Protein AF-A0A820QJT4-F1 (afdb_monomer_lite)

Organism: NCBI:txid433720

Foldseek 3Di:
DLCLQAADDLPDGDPVSLVVVVVVLVVCVVVVAADAAAQEKALAPQLLLIHRHYPVLLVVDDPCLSVPPPPPPPADFDADPPPRGGDNVSSVVDDSNVSCPGSSSVVSVVCCVVCPVPNVVSLVSSVVVVCVSCVPPPSHPYYPSHD

Structure (mmCIF, N/CA/C/O backbone):
data_AF-A0A820QJT4-F1
#
_entry.id   AF-A0A820QJT4-F1
#
loop_
_atom_site.group_PDB
_atom_site.id
_atom_site.type_symbol
_atom_site.label_atom_id
_atom_site.label_alt_id
_atom_site.label_comp_id
_atom_site.label_asym_id
_atom_site.label_entity_id
_atom_site.label_seq_id
_atom_site.pdbx_PDB_ins_code
_atom_site.Cartn_x
_atom_site.Cartn_y
_atom_site.Cartn_z
_atom_site.occupancy
_atom_site.B_iso_or_equiv
_atom_site.auth_seq_id
_atom_site.auth_comp_id
_atom_site.auth_asym_id
_atom_site.auth_atom_id
_atom_site.pdbx_PDB_model_num
ATOM 1 N N . SER A 1 1 ? -3.919 2.760 4.110 1.00 95.00 1 SER A N 1
ATOM 2 C CA . SER A 1 1 ? -2.906 1.945 3.413 1.00 95.00 1 SER A CA 1
ATOM 3 C C . SER A 1 1 ? -1.796 1.517 4.367 1.00 95.00 1 SER A C 1
ATOM 5 O O . SER A 1 1 ? -1.561 2.177 5.381 1.00 95.00 1 SER A O 1
ATOM 7 N N . TRP A 1 2 ? -1.097 0.426 4.047 1.00 98.44 2 TRP A N 1
ATOM 8 C CA . TRP A 1 2 ? 0.022 -0.092 4.846 1.00 98.44 2 TRP A CA 1
ATOM 9 C C . TRP A 1 2 ? 1.205 0.892 4.885 1.00 98.44 2 TRP A C 1
ATOM 11 O O . TRP A 1 2 ? 1.747 1.169 5.956 1.00 98.44 2 TRP A O 1
ATOM 21 N N . MET A 1 3 ? 1.525 1.526 3.751 1.00 97.75 3 MET A N 1
ATOM 22 C CA . MET A 1 3 ? 2.550 2.574 3.641 1.00 97.75 3 MET A CA 1
ATOM 23 C C . MET A 1 3 ? 2.325 3.752 4.596 1.00 97.75 3 MET A C 1
ATOM 25 O O . MET A 1 3 ? 3.290 4.314 5.106 1.00 97.75 3 MET A O 1
ATOM 29 N N . GLY A 1 4 ? 1.069 4.113 4.877 1.00 97.62 4 GLY A N 1
ATOM 30 C CA . GLY A 1 4 ? 0.757 5.196 5.810 1.00 97.62 4 GLY A CA 1
ATOM 31 C C . GLY A 1 4 ? 1.191 4.898 7.247 1.00 97.62 4 GLY A C 1
ATOM 32 O O . GLY A 1 4 ? 1.703 5.783 7.929 1.00 97.62 4 GLY A O 1
ATOM 33 N N . VAL A 1 5 ? 1.030 3.650 7.698 1.00 98.19 5 VAL A N 1
ATOM 34 C CA . VAL A 1 5 ? 1.374 3.226 9.066 1.00 98.19 5 VAL A CA 1
ATOM 35 C C . VAL A 1 5 ? 2.851 2.874 9.199 1.00 98.19 5 VAL A C 1
ATOM 37 O O . VAL A 1 5 ? 3.465 3.273 10.184 1.00 98.19 5 VAL A O 1
ATOM 40 N N . ASN A 1 6 ? 3.424 2.167 8.220 1.00 98.00 6 ASN A N 1
ATOM 41 C CA . ASN A 1 6 ? 4.816 1.705 8.228 1.00 98.00 6 ASN A CA 1
ATOM 42 C C . ASN A 1 6 ? 5.585 2.233 7.003 1.00 98.00 6 ASN A C 1
ATOM 44 O O . ASN A 1 6 ? 5.871 1.460 6.081 1.00 98.00 6 ASN A O 1
ATOM 48 N N . PRO A 1 7 ? 5.921 3.535 6.955 1.00 97.00 7 PRO A N 1
ATOM 49 C CA . PRO A 1 7 ? 6.470 4.154 5.748 1.00 97.00 7 PRO A CA 1
ATOM 50 C C . PRO A 1 7 ? 7.883 3.671 5.398 1.00 97.00 7 PRO A C 1
ATOM 52 O O . PRO A 1 7 ? 8.207 3.528 4.220 1.00 97.00 7 PRO A O 1
ATOM 55 N N . THR A 1 8 ? 8.728 3.406 6.396 1.00 96.06 8 THR A N 1
ATOM 56 C CA . THR A 1 8 ? 10.168 3.151 6.200 1.00 96.06 8 THR A CA 1
ATOM 57 C C . THR A 1 8 ? 10.588 1.731 6.569 1.00 96.06 8 THR A C 1
ATOM 59 O O . THR A 1 8 ? 11.490 1.180 5.940 1.00 96.06 8 THR A O 1
ATOM 62 N N . SER A 1 9 ? 9.956 1.129 7.578 1.00 97.00 9 SER A N 1
ATOM 63 C CA . SER A 1 9 ? 10.252 -0.224 8.051 1.00 97.00 9 SER A CA 1
ATOM 64 C C . SER A 1 9 ? 9.089 -0.807 8.855 1.00 97.00 9 SER A C 1
ATOM 66 O O . SER A 1 9 ? 8.147 -0.099 9.215 1.00 97.00 9 SER A O 1
ATOM 68 N N . GLU A 1 10 ? 9.177 -2.096 9.184 1.00 95.75 10 GLU A N 1
ATOM 69 C CA . GLU A 1 10 ? 8.189 -2.777 10.026 1.00 95.75 10 GLU A CA 1
ATOM 70 C C . GLU A 1 10 ? 8.070 -2.161 11.431 1.00 95.75 10 GLU A C 1
ATOM 72 O O . GLU A 1 10 ? 6.974 -2.065 11.976 1.00 95.75 10 GLU A O 1
ATOM 77 N N . THR A 1 11 ? 9.184 -1.720 12.024 1.00 95.44 11 THR A N 1
ATOM 78 C CA . THR A 1 11 ? 9.210 -1.253 13.420 1.00 95.44 11 THR A CA 1
ATOM 79 C C . THR A 1 11 ? 8.980 0.247 13.567 1.00 95.44 11 THR A C 1
ATOM 81 O O . THR A 1 11 ? 8.691 0.719 14.666 1.00 95.44 11 THR A O 1
ATOM 84 N N . GLU A 1 12 ? 9.116 1.016 12.487 1.00 96.44 12 GLU A N 1
ATOM 85 C CA . GLU A 1 12 ? 8.873 2.456 12.505 1.00 96.44 12 GLU A CA 1
ATOM 86 C C . GLU A 1 12 ? 7.402 2.745 12.188 1.00 96.44 12 GLU A C 1
ATOM 88 O O . GLU A 1 12 ? 6.969 2.729 11.035 1.00 96.44 12 GLU A O 1
ATOM 93 N N . ILE A 1 13 ? 6.623 2.982 13.246 1.00 98.06 13 ILE A N 1
ATOM 94 C CA . ILE A 1 13 ? 5.197 3.303 13.151 1.00 98.06 13 ILE A CA 1
ATOM 95 C C . ILE A 1 13 ? 5.019 4.819 13.054 1.00 98.06 13 ILE A C 1
ATOM 97 O O . ILE A 1 13 ? 5.417 5.566 13.952 1.00 98.06 13 ILE A O 1
ATOM 101 N N . ASN A 1 14 ? 4.331 5.274 12.010 1.00 98.38 14 ASN A N 1
ATOM 102 C CA . ASN A 1 14 ? 3.987 6.677 11.825 1.00 98.38 14 ASN A CA 1
ATOM 103 C C . ASN A 1 14 ? 2.836 7.097 12.756 1.00 98.38 14 ASN A C 1
ATOM 105 O O . ASN A 1 14 ? 1.651 7.007 12.425 1.00 98.38 14 ASN A O 1
ATOM 109 N N . GLN A 1 15 ? 3.194 7.606 13.934 1.00 98.19 15 GLN A N 1
ATOM 110 C CA . GLN A 1 15 ? 2.230 8.072 14.937 1.00 98.19 15 GLN A CA 1
ATOM 111 C C . GLN A 1 15 ? 1.375 9.250 14.449 1.00 98.19 15 GLN A C 1
ATOM 113 O O . GLN A 1 15 ? 0.210 9.374 14.831 1.00 98.19 15 G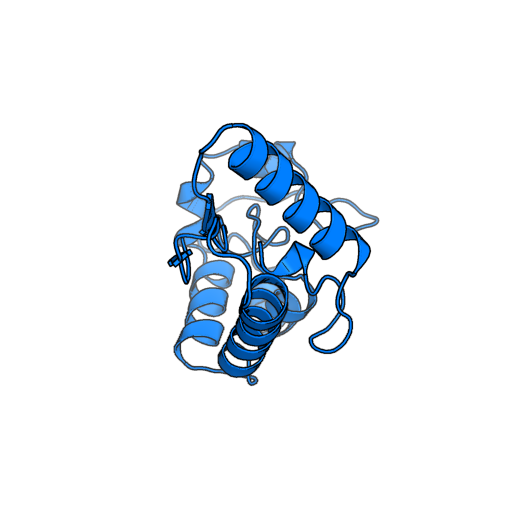LN A O 1
ATOM 118 N N . GLN A 1 16 ? 1.919 10.108 13.581 1.00 98.25 16 GLN A N 1
ATOM 119 C CA . GLN A 1 16 ? 1.159 11.221 13.017 1.00 98.25 16 GLN A CA 1
ATOM 120 C C . GLN A 1 16 ? 0.036 10.712 12.106 1.00 98.25 16 GLN A C 1
ATOM 122 O O . GLN A 1 16 ? -1.090 11.204 12.201 1.00 98.25 16 GLN A O 1
ATOM 127 N N . TYR A 1 17 ? 0.311 9.693 11.288 1.00 98.25 17 TYR A N 1
ATOM 128 C CA . TYR A 1 17 ? -0.700 9.045 10.454 1.00 98.25 17 TYR A CA 1
ATOM 129 C C . TYR A 1 17 ? -1.799 8.387 11.300 1.00 98.25 17 TYR A C 1
ATOM 131 O O . TYR A 1 17 ? -2.983 8.615 11.053 1.00 98.25 17 TYR A O 1
ATOM 139 N N . LEU A 1 18 ? -1.437 7.648 12.358 1.00 98.31 18 LEU A N 1
ATOM 140 C CA . LEU A 1 18 ? -2.420 7.040 13.270 1.00 98.31 18 LEU A CA 1
ATOM 141 C C . LEU A 1 18 ? -3.301 8.082 13.974 1.00 98.31 18 LEU A C 1
ATOM 143 O O . LEU A 1 18 ? -4.499 7.859 14.161 1.00 98.31 18 LEU A O 1
ATOM 147 N N . SER A 1 19 ? -2.733 9.237 14.330 1.00 98.44 19 SER A N 1
ATOM 148 C CA . SER A 1 19 ? -3.484 10.358 14.905 1.00 98.44 19 SER A CA 1
ATOM 149 C C . SER A 1 19 ? -4.479 10.954 13.904 1.00 98.44 19 SER A C 1
ATOM 151 O O . SER A 1 19 ? -5.646 11.174 14.238 1.00 98.44 19 SER A O 1
ATOM 153 N N . GLN A 1 20 ? -4.064 11.147 12.649 1.00 98.31 20 GLN A N 1
ATOM 154 C CA . GLN A 1 20 ? -4.951 11.614 11.579 1.00 98.31 20 GLN A CA 1
ATOM 155 C C . GLN A 1 20 ? -6.086 10.620 11.305 1.00 98.31 20 GLN A C 1
ATOM 157 O O . GLN A 1 20 ? -7.243 11.032 11.215 1.00 98.31 20 GLN A O 1
ATOM 162 N N . LEU A 1 21 ? -5.781 9.320 11.256 1.00 97.88 21 LEU A N 1
ATOM 163 C CA . LEU A 1 21 ? -6.781 8.266 11.091 1.00 97.88 21 LEU A CA 1
ATOM 164 C C . LEU A 1 21 ? -7.768 8.243 12.268 1.00 97.88 21 LEU A C 1
ATOM 166 O O . LEU A 1 21 ? -8.980 8.226 12.070 1.00 97.88 21 LEU A O 1
ATOM 170 N N . SER A 1 22 ? -7.267 8.341 13.502 1.00 98.06 22 SER A N 1
ATOM 171 C CA . SER A 1 22 ? -8.105 8.402 14.709 1.00 98.06 22 SER A CA 1
ATOM 172 C C . SER A 1 22 ? -9.012 9.631 14.738 1.00 98.06 22 SER A C 1
ATOM 174 O O . SER A 1 22 ? -10.148 9.547 15.210 1.00 98.06 22 SER A O 1
ATOM 176 N N . LYS A 1 23 ? -8.534 10.767 14.217 1.00 98.38 23 LYS A N 1
ATOM 177 C CA . LYS A 1 23 ? -9.332 11.985 14.060 1.00 98.38 23 LYS A CA 1
ATOM 178 C C . LYS A 1 23 ? -10.432 11.808 13.014 1.00 98.38 23 LYS A C 1
ATOM 180 O O . LYS A 1 23 ? -11.551 12.243 13.259 1.00 98.38 23 LYS A O 1
ATOM 185 N N . ALA A 1 24 ? -10.145 11.154 11.888 1.00 98.12 24 ALA A N 1
ATOM 186 C CA . ALA A 1 24 ? -11.158 10.856 10.877 1.00 98.12 24 ALA A CA 1
ATOM 187 C C . ALA A 1 24 ? -12.272 9.962 11.448 1.00 98.12 24 ALA A C 1
ATOM 189 O O . ALA A 1 24 ? -13.449 10.286 11.302 1.00 98.12 24 ALA A O 1
ATOM 190 N N . VAL A 1 25 ? -11.910 8.910 12.194 1.00 98.38 25 VAL A N 1
ATOM 191 C CA . VAL A 1 25 ? -12.890 8.053 12.883 1.00 98.38 25 VAL A CA 1
ATOM 192 C C . VAL A 1 25 ? -13.704 8.847 13.913 1.00 98.38 25 VAL A C 1
ATOM 194 O O . VAL A 1 25 ? -14.919 8.686 13.967 1.00 98.38 25 VAL A O 1
ATOM 197 N N . GLN A 1 26 ? -13.084 9.761 14.673 1.00 98.44 26 GLN A N 1
ATOM 198 C CA . GLN A 1 26 ? -13.821 10.639 15.598 1.00 98.44 26 GLN A CA 1
ATOM 199 C C . GLN A 1 26 ? -14.852 11.502 14.873 1.00 98.44 26 GLN A C 1
ATOM 201 O O . GLN A 1 26 ? -15.984 11.614 15.326 1.00 98.44 26 GLN A O 1
ATOM 206 N N . MET A 1 27 ? -14.488 12.083 13.730 1.00 98.44 27 MET A N 1
ATOM 207 C CA . MET A 1 27 ? -15.412 12.908 12.952 1.00 98.44 27 MET A CA 1
ATOM 208 C C . MET A 1 27 ? -16.633 12.114 12.464 1.00 98.44 27 MET A C 1
ATO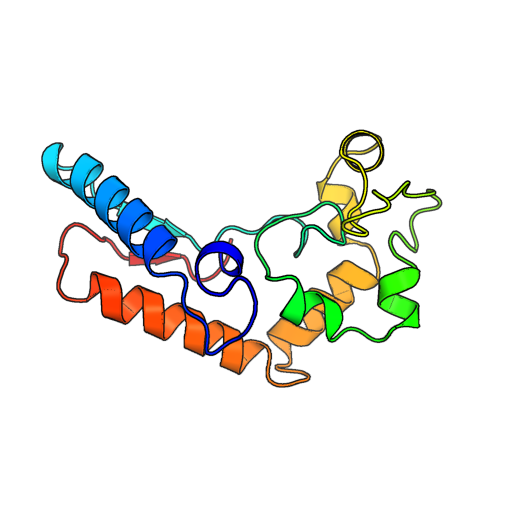M 210 O O . MET A 1 27 ? -17.724 12.676 12.377 1.00 98.44 27 MET A O 1
ATOM 214 N N . MET A 1 28 ? -16.460 10.825 12.151 1.00 98.31 28 MET A N 1
ATOM 215 C CA . MET A 1 28 ? -17.559 9.918 11.800 1.00 98.31 28 MET A CA 1
ATOM 216 C C . MET A 1 28 ? -18.416 9.584 13.030 1.00 98.31 28 MET A C 1
ATOM 218 O O . MET A 1 28 ? -19.642 9.695 12.982 1.00 98.31 28 MET A O 1
ATOM 222 N N . GLU A 1 29 ? -17.769 9.267 14.151 1.00 97.94 29 GLU A N 1
ATOM 223 C CA . GLU A 1 29 ? -18.408 8.955 15.432 1.00 97.94 29 GLU A CA 1
ATOM 224 C C . GLU A 1 29 ? -19.276 10.109 15.954 1.00 97.94 29 GLU A C 1
ATOM 226 O O . GLU A 1 29 ? -20.427 9.885 16.327 1.00 97.94 29 GLU A O 1
ATOM 231 N N . ASP A 1 30 ? -18.791 11.352 15.871 1.00 98.38 30 ASP A N 1
ATOM 232 C CA . ASP A 1 30 ? -19.524 12.569 16.260 1.00 98.38 30 ASP A CA 1
ATOM 233 C C . ASP A 1 30 ? -20.827 12.767 15.460 1.00 98.38 30 ASP A C 1
ATOM 235 O O . ASP A 1 30 ? -21.679 13.590 15.813 1.00 98.38 30 ASP A O 1
ATOM 239 N N . LYS A 1 31 ? -20.982 12.038 14.349 1.00 98.38 31 LYS A N 1
ATOM 240 C CA . LYS A 1 31 ? -22.164 12.030 13.479 1.00 98.38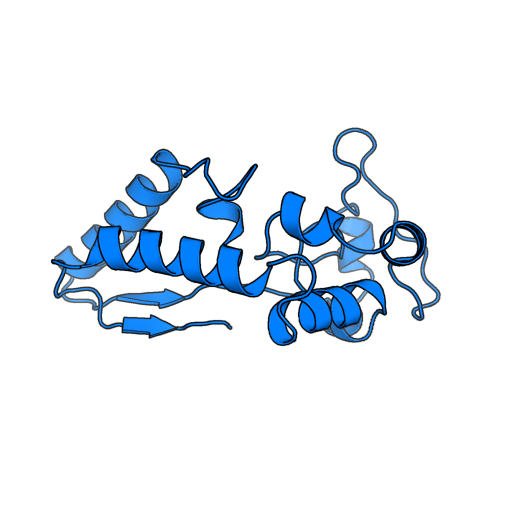 31 LYS A CA 1
ATOM 241 C C . LYS A 1 31 ? -22.950 10.720 13.536 1.00 98.38 31 LYS A C 1
ATOM 243 O O . LYS A 1 31 ? -23.905 10.571 12.779 1.00 98.38 31 LYS A O 1
ATOM 248 N N . GLY A 1 32 ? -22.583 9.791 14.419 1.00 97.94 32 GLY A N 1
ATOM 249 C CA . GLY A 1 32 ? -23.215 8.475 14.517 1.00 97.94 32 GLY A CA 1
ATOM 250 C C . GLY A 1 32 ? -22.917 7.558 13.326 1.00 97.94 32 GLY A C 1
ATOM 251 O O . GLY A 1 32 ? -23.699 6.653 13.046 1.00 97.94 32 GLY A O 1
ATOM 252 N N . ILE A 1 33 ? -21.817 7.799 12.605 1.00 98.56 33 ILE A N 1
ATOM 253 C CA . ILE A 1 33 ? -21.371 6.982 11.473 1.00 98.56 33 ILE A CA 1
ATOM 254 C C . ILE A 1 33 ? -20.287 6.023 11.966 1.00 98.56 33 ILE A C 1
ATOM 256 O O . ILE A 1 33 ? -19.289 6.445 12.548 1.00 98.56 33 ILE A O 1
ATOM 260 N N . TYR A 1 34 ? -20.472 4.732 11.702 1.00 98.25 34 TYR A N 1
ATOM 261 C CA . TYR A 1 34 ? -19.476 3.709 12.006 1.00 98.25 34 TYR A CA 1
ATOM 262 C C . TYR A 1 34 ? -18.431 3.620 10.891 1.00 98.25 34 TYR A C 1
ATOM 264 O O . TYR A 1 34 ? -18.759 3.745 9.710 1.00 98.25 34 TYR A O 1
ATOM 272 N N . ALA A 1 35 ? -17.176 3.383 11.266 1.00 98.25 35 ALA A N 1
ATOM 273 C CA . ALA A 1 35 ? -16.056 3.259 10.342 1.00 98.25 35 ALA A CA 1
ATOM 274 C C . ALA A 1 35 ? -15.701 1.788 10.090 1.00 98.25 35 ALA A C 1
ATOM 276 O O . ALA A 1 35 ? -15.498 1.025 11.035 1.00 98.25 35 ALA A O 1
ATOM 277 N N . LEU A 1 36 ? -15.572 1.407 8.820 1.00 98.25 36 LEU A N 1
ATOM 278 C CA . LEU A 1 36 ? -14.851 0.204 8.403 1.00 98.25 36 LEU A CA 1
ATOM 279 C C . LEU A 1 36 ? -13.428 0.634 8.036 1.00 98.25 36 LEU A C 1
ATOM 281 O O . LEU A 1 36 ? -13.258 1.534 7.215 1.00 98.25 36 LEU A O 1
ATOM 285 N N . LEU A 1 37 ? -12.416 0.054 8.682 1.00 98.50 37 LEU A N 1
ATOM 286 C CA . LEU A 1 37 ? -11.024 0.382 8.383 1.00 98.50 37 LEU A CA 1
ATOM 287 C C . LEU A 1 37 ? -10.508 -0.527 7.272 1.00 98.50 37 LEU A C 1
ATOM 289 O O . LEU A 1 37 ? -10.328 -1.722 7.493 1.00 98.50 37 LEU A O 1
ATOM 293 N N . ASP A 1 38 ? -10.249 0.068 6.115 1.00 98.50 38 ASP A N 1
ATOM 294 C CA . ASP A 1 38 ? -9.734 -0.595 4.921 1.00 98.50 38 ASP A CA 1
ATOM 295 C C . ASP A 1 38 ? -8.223 -0.363 4.763 1.00 98.50 38 ASP A C 1
ATOM 297 O O . ASP A 1 38 ? -7.730 0.776 4.784 1.00 98.50 38 ASP A O 1
ATOM 301 N N . VAL A 1 39 ? -7.468 -1.452 4.590 1.00 98.25 39 VAL A N 1
ATOM 302 C CA . VAL A 1 39 ? -6.106 -1.354 4.062 1.00 98.25 39 VAL A CA 1
ATOM 303 C C . VAL A 1 39 ? -6.135 -1.334 2.537 1.00 98.25 39 VAL A C 1
ATOM 305 O O . VAL A 1 39 ? -5.851 -2.311 1.848 1.00 98.25 39 VAL A O 1
ATOM 308 N N . HIS A 1 40 ? -6.407 -0.140 2.026 1.00 98.62 40 HIS A N 1
ATOM 309 C CA . HIS A 1 40 ? -6.457 0.073 0.591 1.00 98.62 40 HIS A CA 1
ATOM 310 C C . HIS A 1 40 ? -5.095 -0.135 -0.082 1.00 98.62 40 HIS A C 1
ATOM 312 O O . HIS A 1 40 ? -4.045 0.239 0.474 1.00 98.62 40 HIS A O 1
ATOM 318 N N . GLN A 1 41 ? -5.154 -0.721 -1.276 1.00 98.44 41 GLN A N 1
ATOM 319 C CA . GLN A 1 41 ? -4.080 -0.770 -2.256 1.00 98.44 41 GLN A CA 1
ATOM 320 C C . GLN A 1 41 ? -4.673 -0.849 -3.663 1.00 98.44 41 GLN A C 1
ATOM 322 O O . GLN A 1 41 ? -5.671 -1.538 -3.881 1.00 98.44 41 GLN A O 1
ATOM 327 N N . ASP A 1 42 ? -3.973 -0.239 -4.611 1.00 98.44 42 ASP A N 1
ATOM 328 C CA . ASP A 1 42 ? -4.135 -0.472 -6.039 1.00 98.44 42 ASP A CA 1
ATOM 329 C C . ASP A 1 42 ? -2.770 -0.823 -6.616 1.00 98.44 42 ASP A C 1
ATOM 331 O O . ASP A 1 42 ? -1.802 -0.102 -6.389 1.00 98.44 42 ASP A O 1
ATOM 335 N N . VAL A 1 43 ? -2.663 -1.897 -7.401 1.00 98.44 43 VAL A N 1
ATOM 336 C CA . VAL A 1 43 ? -1.418 -2.267 -8.110 1.00 98.44 43 VAL A CA 1
ATOM 337 C C . VAL A 1 43 ? -0.205 -2.327 -7.159 1.00 98.44 43 VAL A C 1
ATOM 339 O O . VAL A 1 43 ? 0.931 -2.008 -7.515 1.00 98.44 43 VAL A O 1
ATOM 342 N N . PHE A 1 44 ? -0.435 -2.767 -5.921 1.00 98.44 44 PHE A N 1
ATOM 343 C CA . PHE A 1 44 ? 0.587 -3.015 -4.908 1.00 98.44 44 PHE A CA 1
ATOM 344 C C . PHE A 1 44 ? 1.312 -1.763 -4.375 1.00 98.44 44 PHE A C 1
ATOM 346 O O . PHE A 1 44 ? 1.178 -1.457 -3.199 1.00 98.44 44 PHE A O 1
ATOM 353 N N . SER A 1 45 ? 2.124 -1.049 -5.164 1.00 98.06 45 SER A N 1
ATOM 354 C CA . SER A 1 45 ? 3.037 -0.009 -4.652 1.00 98.06 45 SER A CA 1
ATOM 355 C C . SER A 1 45 ? 3.269 1.141 -5.634 1.00 98.06 45 SER A C 1
ATOM 357 O O . SER A 1 45 ? 3.189 0.971 -6.854 1.00 98.06 45 SER A O 1
ATOM 359 N N . ARG A 1 46 ? 3.676 2.307 -5.107 1.00 97.44 46 ARG A N 1
ATOM 360 C CA . ARG A 1 46 ? 4.030 3.501 -5.894 1.00 97.44 46 ARG A CA 1
ATOM 361 C C . ARG A 1 46 ? 5.109 3.233 -6.940 1.00 97.44 46 ARG A C 1
ATOM 363 O O . ARG A 1 46 ? 5.065 3.831 -8.016 1.00 97.44 46 ARG A O 1
ATOM 370 N N . TYR A 1 47 ? 6.020 2.291 -6.682 1.00 97.50 47 TYR A N 1
ATOM 371 C CA . TYR A 1 47 ? 7.040 1.869 -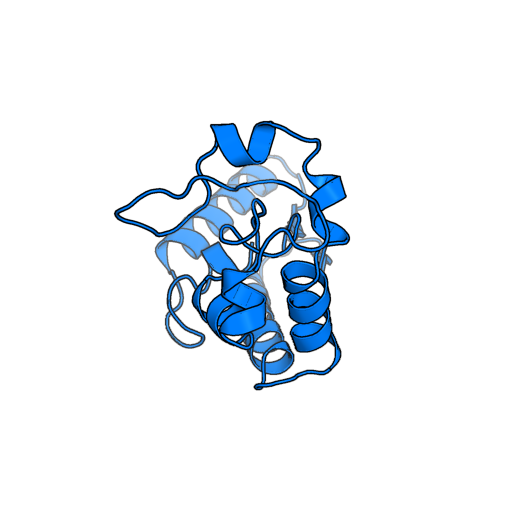7.649 1.00 97.50 47 TYR A CA 1
ATOM 372 C C . TYR A 1 47 ? 6.487 1.227 -8.928 1.00 97.50 47 TYR A C 1
ATOM 374 O O . TYR A 1 47 ? 7.202 1.208 -9.937 1.00 97.50 47 TYR A O 1
ATOM 382 N N . PHE A 1 48 ? 5.239 0.756 -8.892 1.00 98.06 48 PHE A N 1
ATOM 383 C CA . PHE A 1 48 ? 4.558 0.036 -9.968 1.00 98.06 48 PHE A CA 1
ATOM 384 C C . PHE A 1 48 ? 3.312 0.777 -10.463 1.00 98.06 48 PHE A C 1
ATOM 386 O O . PHE A 1 48 ? 2.362 0.158 -10.927 1.00 98.06 48 PHE A O 1
ATOM 393 N N . CYS A 1 49 ? 3.309 2.113 -10.362 1.00 98.06 49 CYS A N 1
ATOM 394 C CA . CYS A 1 49 ? 2.152 2.957 -10.686 1.00 98.06 49 CYS A CA 1
ATOM 395 C C . CYS A 1 49 ? 0.905 2.712 -9.820 1.00 98.06 49 CYS A C 1
ATOM 397 O O . CYS A 1 49 ? -0.181 3.162 -10.182 1.00 98.06 49 CYS A O 1
ATOM 399 N N . GLY A 1 50 ? 1.078 2.042 -8.682 1.00 97.75 50 GLY A N 1
ATOM 400 C CA . GLY A 1 50 ? 0.048 1.776 -7.692 1.00 97.75 50 GLY A CA 1
ATOM 401 C C . GLY A 1 50 ? 0.177 2.610 -6.423 1.00 97.75 50 GLY A C 1
ATOM 402 O O . GLY A 1 50 ? 0.864 3.633 -6.384 1.00 97.75 50 GLY A O 1
ATOM 403 N N . GLU A 1 51 ? -0.458 2.129 -5.363 1.00 97.88 51 GLU A N 1
ATOM 404 C CA . GLU A 1 51 ? -0.393 2.646 -4.001 1.00 97.88 51 GLU A CA 1
ATOM 405 C C . GLU A 1 51 ? -0.749 1.535 -2.995 1.00 97.88 51 GLU A C 1
ATOM 407 O O . GLU A 1 51 ? -1.123 0.433 -3.389 1.00 97.88 51 GLU A O 1
ATOM 412 N N . GLY A 1 52 ? -0.597 1.798 -1.697 1.00 97.81 52 GLY A N 1
ATOM 413 C CA . GLY A 1 52 ? -0.958 0.835 -0.653 1.00 97.81 52 GLY A CA 1
ATOM 414 C C . GLY A 1 52 ? 0.230 0.257 0.113 1.00 97.81 52 GLY A C 1
ATOM 415 O O . GLY A 1 52 ? 0.403 0.542 1.304 1.00 97.81 52 GLY A O 1
ATOM 416 N N . VAL A 1 53 ? 1.046 -0.564 -0.552 1.00 98.50 53 VAL A N 1
ATOM 417 C CA . VAL A 1 53 ? 2.159 -1.320 0.049 1.00 98.50 53 VAL A CA 1
ATOM 418 C C . VAL A 1 53 ? 3.432 -0.458 0.154 1.00 98.50 53 VAL A C 1
ATOM 420 O O . VAL A 1 53 ? 3.814 0.188 -0.829 1.00 98.50 53 VAL A O 1
ATOM 423 N N . PRO A 1 54 ? 4.127 -0.456 1.315 1.00 98.19 54 PRO A N 1
ATOM 424 C CA . PRO A 1 54 ? 5.330 0.341 1.521 1.00 98.19 54 PRO A CA 1
ATOM 425 C C . PRO A 1 54 ? 6.479 0.001 0.567 1.00 98.19 54 PRO A C 1
ATOM 427 O O . PRO A 1 54 ? 6.708 -1.154 0.200 1.00 98.19 54 PRO A O 1
ATOM 430 N N . ASP A 1 55 ? 7.303 1.002 0.282 1.00 97.31 55 ASP A N 1
ATOM 431 C CA . ASP A 1 55 ? 8.495 0.882 -0.559 1.00 97.31 55 ASP A CA 1
ATOM 432 C C . ASP A 1 55 ? 9.471 -0.202 -0.104 1.00 97.31 55 ASP A C 1
ATOM 434 O O . ASP A 1 55 ? 10.043 -0.916 -0.925 1.00 97.31 55 ASP A O 1
ATOM 438 N N . TRP A 1 56 ? 9.685 -0.323 1.207 1.00 97.69 56 TRP A N 1
ATOM 439 C CA . TRP A 1 56 ? 10.619 -1.293 1.777 1.00 97.69 56 TRP A CA 1
ATOM 440 C C . TRP A 1 56 ? 10.139 -2.743 1.612 1.00 97.69 56 TRP A C 1
ATOM 442 O O . TRP A 1 56 ? 10.956 -3.661 1.662 1.00 97.69 56 TRP A O 1
ATOM 452 N N . ILE A 1 57 ? 8.840 -2.954 1.374 1.00 98.31 57 ILE A N 1
ATOM 453 C CA . ILE A 1 57 ? 8.290 -4.247 0.963 1.00 98.31 57 ILE A CA 1
ATOM 454 C C . ILE A 1 57 ? 8.508 -4.444 -0.534 1.00 98.31 57 ILE A C 1
ATOM 456 O O . ILE A 1 57 ? 9.077 -5.456 -0.926 1.00 98.31 57 ILE A O 1
ATOM 460 N N . ALA A 1 58 ? 8.134 -3.474 -1.376 1.00 97.62 58 ALA A N 1
ATOM 461 C CA . ALA A 1 58 ? 8.306 -3.582 -2.829 1.00 97.62 58 ALA A CA 1
ATOM 462 C C . ALA A 1 58 ? 9.771 -3.833 -3.241 1.00 97.62 58 ALA A C 1
ATOM 464 O O . ALA A 1 58 ? 10.038 -4.602 -4.162 1.00 97.62 58 ALA A O 1
ATOM 465 N N . LYS A 1 59 ? 10.727 -3.246 -2.511 1.00 96.75 59 LYS A N 1
ATOM 466 C CA . LYS A 1 59 ? 12.177 -3.423 -2.701 1.00 96.75 59 LYS A CA 1
ATOM 467 C C . LYS A 1 59 ? 12.721 -4.799 -2.289 1.00 96.75 59 LYS A C 1
ATOM 469 O O . LYS A 1 59 ? 13.906 -5.040 -2.473 1.00 96.75 59 LYS A O 1
ATOM 474 N N . LYS A 1 60 ? 11.901 -5.695 -1.725 1.00 97.69 60 LYS A N 1
ATOM 475 C CA . LYS A 1 60 ? 12.287 -7.096 -1.459 1.00 97.69 60 LYS A CA 1
ATOM 476 C C . LYS A 1 60 ? 12.181 -7.993 -2.697 1.00 97.69 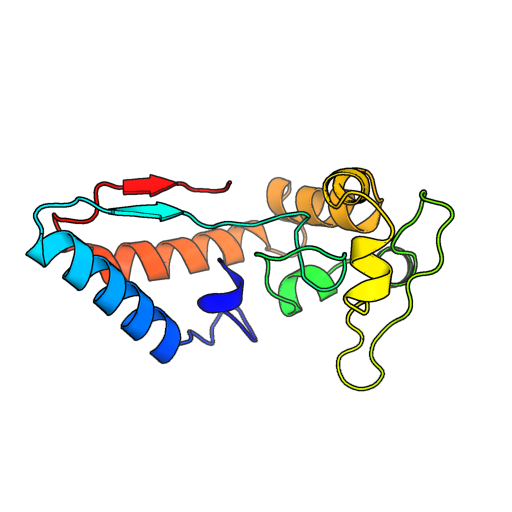60 LYS A C 1
ATOM 478 O O . LYS A 1 60 ? 12.599 -9.144 -2.624 1.00 97.69 60 LYS A O 1
ATOM 483 N N . LEU A 1 61 ? 11.594 -7.506 -3.793 1.00 97.25 61 LEU A N 1
ATOM 484 C CA . LEU A 1 61 ? 11.597 -8.222 -5.068 1.00 97.25 61 LEU A CA 1
ATOM 485 C C . LEU A 1 61 ? 13.019 -8.399 -5.599 1.00 97.25 61 LEU A C 1
ATOM 487 O O . LEU A 1 61 ? 13.904 -7.595 -5.313 1.00 97.25 61 LEU A O 1
ATOM 491 N N . ASP A 1 62 ? 13.202 -9.425 -6.428 1.00 95.62 62 ASP A N 1
ATOM 492 C CA . ASP A 1 62 ? 14.451 -9.617 -7.153 1.00 95.62 62 ASP A CA 1
ATOM 493 C C . ASP A 1 62 ? 14.726 -8.393 -8.047 1.00 95.62 62 ASP A C 1
ATOM 495 O O . ASP A 1 62 ? 13.834 -7.884 -8.733 1.00 95.62 62 ASP A O 1
ATOM 499 N N . ASP A 1 63 ? 15.972 -7.919 -8.036 1.00 95.00 63 ASP A N 1
ATOM 500 C CA . ASP A 1 63 ? 16.393 -6.659 -8.662 1.00 95.00 63 ASP A CA 1
ATOM 501 C C . ASP A 1 63 ? 16.004 -6.556 -10.145 1.00 95.00 63 ASP A C 1
ATOM 503 O O . ASP A 1 63 ? 15.565 -5.499 -10.610 1.00 95.00 63 ASP A O 1
ATOM 507 N N . ASP A 1 64 ? 16.156 -7.656 -10.884 1.00 95.56 64 ASP A N 1
ATOM 508 C CA . ASP A 1 64 ? 15.819 -7.732 -12.306 1.00 95.56 64 ASP A CA 1
ATOM 509 C C . ASP A 1 64 ? 14.308 -7.605 -12.524 1.00 95.56 64 ASP A C 1
ATOM 511 O O . ASP A 1 64 ? 13.868 -6.853 -13.395 1.00 95.56 64 ASP A O 1
ATOM 515 N N . VAL A 1 65 ? 13.502 -8.259 -11.680 1.00 95.81 65 VAL A N 1
ATOM 516 C CA . VAL A 1 65 ? 12.038 -8.150 -11.711 1.00 95.81 65 VAL A CA 1
ATOM 517 C C . VAL A 1 65 ? 11.618 -6.714 -11.409 1.00 95.81 65 VAL A C 1
ATOM 519 O O . VAL A 1 65 ? 10.868 -6.120 -12.184 1.00 95.81 65 VAL A O 1
ATOM 522 N N . PHE A 1 66 ? 12.155 -6.120 -10.342 1.00 96.31 66 PHE A N 1
ATOM 523 C CA . PHE A 1 66 ? 11.832 -4.754 -9.932 1.00 96.31 66 PHE A CA 1
ATOM 524 C C . PHE A 1 66 ? 12.139 -3.728 -11.036 1.00 96.31 66 PHE A C 1
ATOM 526 O O . PHE A 1 66 ? 11.299 -2.887 -11.369 1.00 96.31 66 PHE A O 1
ATOM 533 N N . LYS A 1 67 ? 13.333 -3.807 -11.639 1.00 94.31 67 LYS A N 1
ATOM 534 C CA . LYS A 1 67 ? 13.776 -2.887 -12.703 1.00 94.31 67 LYS A CA 1
ATOM 535 C C . LYS A 1 67 ? 13.038 -3.112 -14.022 1.00 94.31 67 LYS A C 1
ATOM 537 O O . LYS A 1 67 ? 12.917 -2.171 -14.802 1.00 94.31 67 LYS A O 1
ATOM 542 N N . SER A 1 68 ? 12.532 -4.323 -14.263 1.00 95.12 68 SER A N 1
ATOM 543 C CA . SER A 1 68 ? 11.818 -4.673 -15.495 1.00 95.12 68 SER A CA 1
ATOM 544 C C . SER A 1 68 ? 10.376 -4.167 -15.566 1.00 95.12 68 SER A C 1
ATOM 546 O O . SER A 1 68 ? 9.762 -4.273 -16.627 1.00 95.12 68 SER A O 1
ATOM 548 N N . PHE A 1 69 ? 9.805 -3.609 -14.490 1.00 97.56 69 PHE A N 1
ATOM 549 C CA . PHE A 1 69 ? 8.460 -3.027 -14.551 1.00 97.56 69 PHE A CA 1
ATOM 550 C C . PHE A 1 69 ? 8.369 -1.989 -15.696 1.00 97.56 69 PHE A C 1
ATOM 552 O O . PHE A 1 69 ? 9.176 -1.052 -15.709 1.00 97.56 69 PHE A O 1
ATOM 559 N N . PRO A 1 70 ? 7.403 -2.111 -16.636 1.00 97.69 70 PRO A N 1
ATOM 560 C CA . PRO A 1 70 ? 6.135 -2.839 -16.516 1.00 97.69 70 PRO A CA 1
ATOM 561 C C . PRO A 1 70 ? 6.043 -4.122 -17.367 1.00 97.69 70 PRO A C 1
ATOM 563 O O . PRO A 1 70 ? 4.979 -4.421 -17.907 1.00 97.69 70 PRO A O 1
ATOM 566 N N . MET A 1 71 ? 7.116 -4.901 -17.526 1.00 97.31 71 MET A N 1
ATOM 567 C CA . MET A 1 71 ? 7.053 -6.163 -18.280 1.00 97.31 71 MET A CA 1
ATOM 568 C C . MET A 1 71 ? 5.903 -7.075 -17.797 1.00 97.31 71 MET A C 1
ATOM 570 O O . MET A 1 71 ? 5.666 -7.165 -16.590 1.00 97.31 71 MET A O 1
ATOM 574 N N . PRO A 1 72 ? 5.165 -7.747 -18.708 1.00 97.12 72 PRO A N 1
ATOM 575 C CA . PRO A 1 72 ? 5.414 -7.880 -20.151 1.00 97.12 72 PRO A CA 1
ATOM 576 C C . PRO A 1 72 ? 4.794 -6.767 -21.013 1.00 97.12 72 PRO A C 1
ATOM 578 O O . PRO A 1 72 ? 4.740 -6.881 -22.239 1.00 97.12 72 PRO A O 1
ATOM 581 N N . ILE A 1 73 ? 4.292 -5.694 -20.406 1.00 96.25 73 ILE A N 1
ATOM 582 C CA . ILE A 1 73 ? 3.739 -4.573 -21.157 1.00 96.25 73 ILE A CA 1
ATOM 583 C C . ILE A 1 73 ? 4.886 -3.862 -21.877 1.00 96.25 73 ILE A C 1
ATOM 585 O O . ILE A 1 73 ? 5.781 -3.309 -21.244 1.00 96.25 73 ILE A O 1
ATOM 589 N N . ALA A 1 74 ? 4.833 -3.828 -23.212 1.00 93.81 74 ALA A N 1
ATOM 590 C CA . ALA A 1 74 ? 5.756 -3.049 -24.033 1.00 93.81 74 ALA A CA 1
ATOM 591 C C . ALA A 1 74 ? 5.480 -1.543 -23.851 1.00 93.81 74 ALA A C 1
ATOM 593 O O . ALA A 1 74 ? 4.714 -0.924 -24.600 1.00 93.81 74 ALA A O 1
ATOM 594 N N . ALA A 1 75 ? 6.043 -0.976 -22.787 1.00 92.19 75 ALA A N 1
ATOM 595 C CA . ALA A 1 75 ? 5.957 0.428 -22.424 1.00 92.19 75 ALA A CA 1
ATOM 596 C C . ALA A 1 75 ? 7.228 0.857 -21.687 1.00 92.19 75 ALA A C 1
ATOM 598 O O . ALA A 1 75 ? 7.742 0.123 -20.846 1.00 92.19 75 ALA A O 1
ATOM 599 N N . ASN A 1 76 ? 7.683 2.077 -21.960 1.00 91.88 76 ASN A N 1
ATOM 600 C CA . ASN A 1 76 ? 8.736 2.709 -21.179 1.00 91.88 76 ASN A CA 1
ATOM 601 C C . ASN A 1 76 ? 8.095 3.558 -20.084 1.00 91.88 76 ASN A C 1
ATOM 603 O O . ASN A 1 76 ? 7.264 4.418 -20.375 1.00 91.88 76 ASN A O 1
ATOM 607 N N . ILE A 1 77 ? 8.493 3.323 -18.836 1.00 96.12 77 ILE A N 1
ATOM 608 C CA . ILE A 1 77 ? 8.021 4.088 -17.684 1.00 96.12 77 ILE A CA 1
ATOM 609 C C . ILE A 1 77 ? 9.090 5.105 -17.307 1.00 96.12 77 ILE A C 1
ATOM 611 O O . ILE A 1 77 ? 10.133 4.756 -16.754 1.00 96.12 77 ILE A O 1
ATOM 615 N N . THR A 1 78 ? 8.824 6.374 -17.610 1.00 97.31 78 THR A N 1
ATOM 616 C CA . THR A 1 78 ? 9.650 7.484 -17.131 1.00 97.31 78 THR A CA 1
ATOM 617 C C . THR A 1 78 ? 9.574 7.551 -15.611 1.00 97.31 78 THR A C 1
ATOM 619 O O . THR A 1 78 ? 8.490 7.443 -15.038 1.00 97.31 78 THR A O 1
ATOM 622 N N . ARG A 1 79 ? 10.722 7.737 -14.955 1.00 97.12 79 ARG A N 1
ATOM 623 C CA . ARG A 1 79 ? 10.831 7.806 -13.495 1.00 97.12 79 ARG A CA 1
ATOM 624 C C . ARG A 1 79 ? 11.386 9.152 -13.044 1.00 97.12 79 ARG A C 1
ATOM 626 O O . ARG A 1 79 ? 12.203 9.759 -13.731 1.00 97.12 79 ARG A O 1
ATOM 633 N N . GLU A 1 80 ? 10.926 9.599 -11.886 1.00 97.00 80 GLU A N 1
ATOM 634 C CA . GLU A 1 80 ? 11.428 10.771 -11.179 1.00 97.00 80 GLU A CA 1
ATOM 635 C C . GLU A 1 80 ? 12.873 10.519 -10.706 1.00 97.00 80 GLU A C 1
ATOM 637 O O . GLU A 1 80 ? 13.126 9.473 -10.101 1.00 97.00 80 GLU A O 1
ATOM 642 N N . PRO A 1 81 ? 13.823 11.445 -10.940 1.00 95.31 81 PRO A N 1
ATOM 643 C CA . PRO A 1 81 ? 15.224 11.246 -10.558 1.00 95.31 81 PRO A CA 1
ATOM 644 C C . PRO A 1 81 ? 15.443 11.077 -9.051 1.00 95.31 81 PRO A C 1
ATOM 646 O O . PRO A 1 81 ? 16.277 10.274 -8.642 1.00 95.31 81 PRO A O 1
ATOM 649 N N . ASP A 1 82 ? 14.685 11.812 -8.235 1.00 94.62 82 ASP A N 1
ATOM 650 C CA . ASP A 1 82 ? 14.928 11.897 -6.792 1.00 94.62 82 ASP A CA 1
ATOM 651 C C . ASP A 1 82 ? 14.341 10.705 -6.023 1.00 94.62 82 ASP A C 1
ATOM 653 O O . ASP A 1 82 ? 14.932 10.219 -5.059 1.00 94.62 82 ASP A O 1
ATOM 657 N N . THR A 1 83 ? 13.172 10.217 -6.446 1.00 94.31 83 THR A N 1
ATOM 658 C CA . THR A 1 83 ? 12.421 9.155 -5.751 1.00 94.31 83 THR A CA 1
ATOM 659 C C . THR A 1 83 ? 12.568 7.789 -6.428 1.00 94.31 83 THR A C 1
ATOM 661 O O . THR A 1 83 ? 12.408 6.739 -5.795 1.00 94.31 83 THR A O 1
ATOM 664 N N . GLY A 1 84 ? 12.854 7.782 -7.734 1.00 95.06 84 GLY A N 1
ATOM 665 C CA . GLY A 1 84 ? 12.785 6.597 -8.585 1.00 95.06 84 GLY A CA 1
ATOM 666 C C . GLY A 1 84 ? 11.355 6.132 -8.887 1.00 95.06 84 GLY A C 1
ATOM 667 O O . GLY A 1 84 ? 11.175 5.075 -9.506 1.00 95.06 84 GLY A O 1
ATOM 668 N N . TYR A 1 85 ? 10.325 6.875 -8.470 1.00 97.62 85 TYR A N 1
ATOM 669 C CA . TYR A 1 85 ? 8.942 6.530 -8.783 1.00 97.62 85 TYR A CA 1
ATOM 670 C C . TYR A 1 85 ? 8.624 6.792 -10.254 1.00 97.62 85 TYR A C 1
ATOM 672 O O . TYR A 1 85 ? 9.115 7.764 -10.823 1.00 97.62 85 TYR A O 1
ATOM 680 N N . PRO A 1 86 ? 7.770 5.970 -10.883 1.00 97.75 86 PRO A N 1
ATOM 681 C CA . PRO A 1 86 ? 7.141 6.322 -12.148 1.00 97.75 86 PRO A CA 1
ATOM 682 C C . PRO A 1 86 ? 6.479 7.704 -12.082 1.00 97.75 86 PRO A C 1
ATOM 684 O O . PRO A 1 86 ? 5.731 7.986 -11.138 1.00 97.75 86 PRO A O 1
ATOM 687 N N . THR A 1 87 ? 6.706 8.557 -13.080 1.00 97.75 87 THR A N 1
ATOM 688 C CA . THR A 1 87 ? 6.016 9.851 -13.151 1.00 97.75 87 THR A CA 1
ATOM 689 C C . THR A 1 87 ? 4.510 9.634 -13.292 1.00 97.75 87 THR A C 1
ATOM 691 O O . THR A 1 87 ? 4.058 8.632 -13.853 1.00 97.75 87 THR A O 1
ATOM 694 N N . LEU A 1 88 ? 3.711 10.584 -12.799 1.00 96.00 88 LEU A N 1
ATOM 695 C CA . LEU A 1 88 ? 2.252 10.493 -12.908 1.00 96.00 88 LEU A CA 1
ATOM 696 C C . LEU A 1 88 ? 1.796 10.390 -14.373 1.00 96.00 88 LEU A C 1
ATOM 698 O O . LEU A 1 88 ? 0.926 9.586 -14.688 1.00 96.00 88 LEU A O 1
ATOM 702 N N . GLU A 1 89 ? 2.431 11.144 -15.273 1.00 97.38 89 GLU A N 1
ATOM 703 C CA . GLU A 1 89 ? 2.165 11.086 -16.715 1.00 97.38 89 GLU A CA 1
ATOM 704 C C . GLU A 1 89 ? 2.418 9.686 -17.295 1.00 97.38 89 GLU A C 1
ATOM 706 O O . GLU A 1 89 ? 1.571 9.161 -18.016 1.00 97.38 89 GLU A O 1
ATOM 711 N N . ALA A 1 90 ? 3.535 9.042 -16.932 1.00 97.19 90 ALA A N 1
ATOM 712 C CA . ALA A 1 90 ? 3.836 7.689 -17.391 1.00 97.19 90 ALA A CA 1
ATOM 713 C C . ALA A 1 90 ? 2.811 6.670 -16.869 1.00 97.19 90 ALA A C 1
ATOM 715 O O . ALA A 1 90 ? 2.380 5.794 -17.617 1.00 97.19 90 ALA A O 1
ATOM 716 N N . CYS A 1 91 ? 2.377 6.804 -15.612 1.00 97.38 91 CYS A N 1
ATOM 717 C CA . CYS A 1 91 ? 1.366 5.919 -15.038 1.00 97.38 91 CYS A CA 1
ATOM 718 C C . CYS A 1 91 ? -0.005 6.085 -15.693 1.00 97.38 91 CYS A C 1
ATOM 720 O O . CYS A 1 91 ? -0.643 5.084 -16.016 1.00 97.38 91 CYS A O 1
ATOM 722 N N . LEU A 1 92 ? -0.434 7.326 -15.934 1.00 96.81 92 LEU A N 1
ATOM 723 C CA . LEU A 1 92 ? -1.742 7.648 -16.513 1.00 96.81 92 LEU A CA 1
ATOM 724 C C . LEU A 1 92 ? -1.821 7.432 -18.029 1.00 96.81 92 LEU A C 1
ATOM 726 O O . LEU A 1 92 ? -2.906 7.521 -18.601 1.00 96.81 92 LEU A O 1
ATOM 730 N N . ALA A 1 93 ? -0.707 7.100 -18.687 1.00 96.31 93 ALA A N 1
ATOM 731 C CA . ALA A 1 93 ? -0.690 6.765 -20.109 1.00 96.31 93 ALA A CA 1
ATOM 732 C C . ALA A 1 93 ? -1.538 5.523 -20.451 1.00 96.31 93 ALA A C 1
ATOM 734 O O . ALA A 1 93 ? -1.818 5.273 -21.626 1.00 96.31 93 ALA A O 1
ATOM 735 N N . ARG A 1 94 ? -1.923 4.720 -19.447 1.00 95.38 94 ARG A N 1
ATOM 736 C CA . ARG A 1 94 ? -2.762 3.523 -19.586 1.00 95.38 94 ARG A CA 1
ATOM 737 C C . ARG A 1 94 ? -3.679 3.361 -18.366 1.00 95.38 94 ARG A C 1
ATOM 739 O O . ARG A 1 94 ? -3.365 3.889 -17.301 1.00 95.38 94 ARG A O 1
ATOM 746 N N . PRO A 1 95 ? -4.794 2.617 -18.482 1.00 97.06 95 PRO A N 1
ATOM 747 C CA . PRO A 1 95 ? -5.633 2.308 -17.330 1.00 97.06 95 PRO A CA 1
ATOM 748 C C . PRO A 1 95 ? -4.847 1.550 -16.254 1.00 97.06 95 PRO A C 1
ATOM 750 O O . PRO A 1 95 ? -4.235 0.524 -16.554 1.00 97.06 95 PRO A O 1
ATOM 753 N N . PHE A 1 96 ? -4.900 2.032 -15.009 1.00 97.19 96 PHE A N 1
ATOM 754 C CA . PHE A 1 96 ? -4.073 1.524 -13.906 1.00 97.19 96 PHE A CA 1
ATOM 755 C C . PHE A 1 96 ? -4.204 0.007 -13.710 1.00 97.19 96 PHE A C 1
ATOM 757 O O . PHE A 1 96 ? -3.209 -0.679 -13.493 1.00 97.19 96 PHE A O 1
ATOM 764 N N . PHE A 1 97 ? -5.414 -0.538 -13.881 1.00 97.12 97 PHE A N 1
ATOM 765 C CA . PHE A 1 97 ? -5.685 -1.959 -13.679 1.00 97.12 97 PHE A CA 1
ATOM 766 C C . PHE A 1 97 ? -4.877 -2.870 -14.618 1.00 97.12 97 PHE A C 1
ATOM 768 O O . PHE A 1 97 ? -4.681 -4.045 -14.319 1.00 97.12 97 PHE A O 1
ATOM 775 N N . GLN A 1 98 ? -4.381 -2.359 -15.750 1.00 97.81 98 GLN A N 1
ATOM 776 C CA . GLN A 1 98 ? -3.519 -3.141 -16.638 1.00 97.81 98 GLN A CA 1
ATOM 777 C C . GLN A 1 98 ? -2.170 -3.462 -15.990 1.00 97.81 98 GLN A C 1
ATOM 779 O O . GLN A 1 98 ? -1.550 -4.455 -16.351 1.00 97.81 98 GLN A O 1
ATOM 784 N N . TYR A 1 99 ? -1.713 -2.675 -15.016 1.00 98.38 99 TYR A N 1
ATOM 785 C CA . TYR A 1 99 ? -0.444 -2.941 -14.348 1.00 98.38 99 TYR A CA 1
ATOM 786 C C . TYR A 1 99 ? -0.499 -4.155 -13.404 1.00 98.38 99 TYR A C 1
ATOM 788 O O . TYR A 1 99 ? 0.556 -4.711 -13.095 1.00 98.38 99 TYR A O 1
ATOM 796 N N . TYR A 1 100 ? -1.688 -4.642 -13.015 1.00 98.50 100 TYR A N 1
ATOM 797 C CA . TYR A 1 100 ? -1.815 -5.865 -12.205 1.00 98.50 100 TYR A CA 1
ATOM 798 C C . TYR A 1 100 ? -1.202 -7.096 -12.873 1.00 98.50 100 TYR A C 1
ATOM 800 O O . TYR A 1 100 ? -0.663 -7.951 -12.183 1.00 98.50 100 TYR A O 1
ATOM 808 N N . ILE A 1 101 ? -1.239 -7.179 -14.207 1.00 97.12 101 ILE A N 1
ATOM 809 C CA . ILE A 1 101 ? -0.697 -8.323 -14.959 1.00 97.12 101 ILE A CA 1
ATOM 810 C C . ILE A 1 101 ? 0.803 -8.191 -15.267 1.00 97.12 101 ILE A C 1
ATOM 812 O O . ILE A 1 101 ? 1.344 -8.961 -16.060 1.00 97.12 101 ILE A O 1
ATOM 816 N N . THR A 1 102 ? 1.484 -7.204 -14.678 1.00 98.31 102 THR A N 1
ATOM 817 C CA . THR A 1 102 ? 2.940 -7.071 -14.801 1.00 98.31 102 THR A CA 1
ATOM 818 C C . THR A 1 102 ? 3.645 -8.027 -13.850 1.00 98.31 102 THR A C 1
ATOM 820 O O . THR A 1 102 ? 3.157 -8.305 -12.754 1.00 98.31 102 THR A O 1
ATOM 823 N N . GLN A 1 103 ? 4.816 -8.518 -14.253 1.00 98.19 103 GLN A N 1
ATOM 824 C CA . GLN A 1 103 ? 5.575 -9.489 -13.471 1.00 98.19 103 GLN A CA 1
ATOM 825 C C . GLN A 1 103 ? 5.900 -8.953 -12.072 1.00 98.19 103 GLN A C 1
ATOM 827 O O . GLN A 1 103 ? 5.676 -9.649 -11.091 1.00 98.19 103 GLN A O 1
ATOM 832 N N . ALA A 1 104 ? 6.342 -7.696 -11.964 1.00 98.31 104 ALA A N 1
ATOM 833 C CA . ALA A 1 104 ? 6.686 -7.096 -10.676 1.00 98.31 104 ALA A CA 1
ATOM 834 C C . ALA A 1 104 ? 5.496 -7.029 -9.704 1.00 98.31 104 ALA A C 1
ATOM 836 O O . ALA A 1 104 ? 5.660 -7.298 -8.515 1.00 98.31 104 ALA A O 1
ATOM 837 N N . VAL A 1 105 ? 4.292 -6.714 -10.195 1.00 98.50 105 VAL A N 1
ATOM 838 C CA . VAL A 1 105 ? 3.089 -6.645 -9.350 1.00 98.50 105 VAL A CA 1
ATOM 839 C C . VAL A 1 105 ? 2.636 -8.046 -8.942 1.00 98.50 105 VAL A C 1
ATOM 841 O O . VAL A 1 105 ? 2.379 -8.282 -7.762 1.00 98.50 105 VAL A O 1
ATOM 844 N N . MET A 1 106 ? 2.615 -8.994 -9.882 1.00 98.38 106 MET A N 1
ATOM 845 C CA . MET A 1 106 ? 2.282 -10.395 -9.603 1.00 98.38 106 MET A CA 1
ATOM 846 C C . MET A 1 106 ? 3.253 -11.028 -8.598 1.00 98.38 106 MET A C 1
ATOM 848 O O . MET A 1 106 ? 2.809 -11.680 -7.654 1.00 98.38 106 MET A O 1
ATOM 852 N N . ASP A 1 107 ? 4.558 -10.788 -8.741 1.00 98.44 107 ASP A N 1
ATOM 853 C CA . ASP A 1 107 ? 5.577 -11.280 -7.808 1.00 98.44 107 ASP A CA 1
ATOM 854 C C . ASP A 1 107 ? 5.475 -10.586 -6.439 1.00 98.44 107 ASP A C 1
ATOM 856 O O . ASP A 1 107 ? 5.722 -11.213 -5.406 1.00 98.44 107 ASP A O 1
ATOM 860 N N . GLY A 1 108 ? 5.050 -9.317 -6.401 1.00 98.25 108 GLY A N 1
ATOM 861 C CA . GLY A 1 108 ? 4.756 -8.594 -5.161 1.00 98.25 108 GLY A CA 1
ATOM 862 C C . GLY A 1 108 ? 3.629 -9.256 -4.366 1.00 98.25 108 GLY A C 1
ATOM 863 O O . GLY A 1 108 ? 3.789 -9.556 -3.179 1.00 98.25 108 GLY A O 1
ATOM 864 N N . PHE A 1 109 ? 2.514 -9.569 -5.030 1.00 98.69 109 PHE A N 1
ATOM 865 C CA . PHE A 1 109 ? 1.421 -10.324 -4.415 1.00 98.69 109 PHE A CA 1
ATOM 866 C C . PHE A 1 109 ? 1.823 -11.754 -4.064 1.00 98.69 109 PHE A C 1
ATOM 868 O O . PHE A 1 109 ? 1.467 -12.234 -2.991 1.00 98.69 109 PHE A O 1
ATOM 875 N N . HIS A 1 110 ? 2.591 -12.432 -4.920 1.00 98.44 110 HIS A N 1
ATOM 876 C CA . HIS A 1 110 ? 3.124 -13.756 -4.614 1.00 98.44 110 HIS A CA 1
ATOM 877 C C . HIS A 1 110 ? 3.929 -13.728 -3.312 1.00 98.44 110 HIS A C 1
ATOM 879 O O . HIS A 1 110 ? 3.679 -14.533 -2.421 1.00 98.44 110 HIS A O 1
ATOM 885 N N . MET A 1 111 ? 4.821 -12.746 -3.155 1.00 98.06 111 MET A N 1
ATOM 886 C CA . MET A 1 111 ? 5.615 -12.569 -1.943 1.00 98.06 111 MET A CA 1
ATOM 887 C C . MET A 1 111 ? 4.745 -12.387 -0.693 1.00 98.06 111 MET A C 1
ATOM 889 O O . MET A 1 111 ? 5.034 -13.004 0.335 1.00 98.06 111 MET A O 1
ATOM 893 N N . LEU A 1 112 ? 3.668 -11.599 -0.786 1.00 98.38 112 LEU A N 1
ATOM 894 C CA . LEU A 1 112 ? 2.691 -11.448 0.292 1.00 98.38 112 LEU A CA 1
ATOM 895 C C . LEU A 1 112 ? 1.980 -12.775 0.602 1.00 98.38 112 LEU A C 1
ATOM 897 O O . LEU A 1 112 ? 2.002 -13.226 1.743 1.00 98.38 112 LEU A O 1
ATOM 901 N N . TYR A 1 113 ? 1.391 -13.438 -0.394 1.00 98.50 113 TYR A N 1
ATOM 902 C CA . TYR A 1 113 ? 0.563 -14.629 -0.172 1.00 98.50 113 TYR A CA 1
ATOM 903 C C . TYR A 1 113 ? 1.352 -15.882 0.216 1.00 98.50 113 TYR A C 1
ATOM 905 O O . TYR A 1 113 ? 0.808 -16.757 0.888 1.00 98.50 113 TYR A O 1
ATOM 913 N N . THR A 1 114 ? 2.627 -15.985 -0.162 1.00 98.69 114 THR A N 1
ATOM 914 C CA . THR A 1 114 ? 3.490 -17.109 0.234 1.00 98.69 114 THR A CA 1
ATOM 915 C C . THR A 1 114 ? 4.380 -16.791 1.431 1.00 98.69 114 THR A C 1
ATOM 917 O O . THR A 1 114 ? 5.261 -17.586 1.756 1.00 98.69 114 THR A O 1
ATOM 920 N N . ASN A 1 115 ? 4.210 -15.619 2.053 1.00 98.56 115 ASN A N 1
ATOM 921 C CA . ASN A 1 115 ? 5.086 -15.105 3.105 1.00 98.56 115 ASN A CA 1
ATOM 922 C C . ASN A 1 115 ? 6.586 -15.131 2.728 1.00 98.56 115 ASN A C 1
ATOM 924 O O . ASN A 1 115 ? 7.465 -15.343 3.570 1.00 98.56 115 ASN A O 1
ATOM 928 N N . LYS A 1 116 ? 6.914 -14.940 1.442 1.00 98.25 116 LYS A N 1
ATOM 929 C CA . LYS A 1 116 ? 8.316 -14.877 1.003 1.00 98.25 116 LYS A CA 1
ATOM 930 C C . LYS A 1 116 ? 8.956 -13.653 1.671 1.00 98.25 116 LYS A C 1
ATOM 932 O O . LYS A 1 116 ? 8.343 -12.595 1.766 1.00 98.25 116 LYS A O 1
ATOM 937 N N . HIS A 1 117 ? 10.176 -13.807 2.186 1.00 97.31 117 HIS A N 1
ATOM 938 C CA . HIS A 1 117 ? 10.900 -12.759 2.928 1.00 97.31 117 HIS A CA 1
ATOM 939 C C . HIS A 1 117 ? 10.176 -12.193 4.172 1.00 97.31 117 HIS A C 1
ATOM 941 O O . HIS A 1 117 ? 10.510 -11.079 4.597 1.00 97.31 117 HIS A O 1
ATOM 947 N N . GLY A 1 118 ? 9.215 -12.935 4.744 1.00 98.25 118 GLY A N 1
ATOM 948 C CA . GLY A 1 118 ? 8.463 -12.533 5.940 1.00 98.25 118 GLY A CA 1
ATOM 949 C C . GLY A 1 118 ? 7.407 -11.452 5.690 1.00 98.25 118 GLY A C 1
ATOM 950 O O . GLY A 1 118 ? 6.999 -10.764 6.618 1.00 98.25 118 GLY A O 1
ATOM 951 N N . VAL A 1 119 ? 6.989 -11.236 4.438 1.00 98.44 119 VAL A N 1
ATOM 952 C CA . VAL A 1 119 ? 6.093 -10.121 4.090 1.00 98.44 119 VAL A CA 1
ATOM 953 C C . VAL A 1 119 ? 4.691 -10.263 4.682 1.00 98.44 119 VAL A C 1
ATOM 955 O O . VAL A 1 119 ? 4.120 -9.256 5.098 1.00 98.44 119 VAL A O 1
ATOM 958 N N . LEU A 1 120 ? 4.146 -11.479 4.778 1.00 98.50 120 LEU A N 1
ATOM 959 C CA . LEU A 1 120 ? 2.858 -11.694 5.445 1.00 98.50 120 LEU A CA 1
ATOM 960 C C . LEU A 1 120 ? 2.968 -11.433 6.949 1.00 98.50 120 LEU A C 1
ATOM 962 O O . LEU A 1 120 ? 2.046 -10.873 7.535 1.00 98.50 120 LEU A O 1
ATOM 966 N N . ASP A 1 121 ? 4.102 -11.784 7.561 1.00 98.62 121 ASP A N 1
ATOM 967 C CA . ASP A 1 121 ? 4.355 -11.505 8.978 1.00 98.62 121 ASP A CA 1
ATOM 968 C C . ASP A 1 121 ? 4.409 -9.996 9.236 1.00 98.62 121 ASP A C 1
ATOM 970 O O . ASP A 1 121 ? 3.743 -9.495 10.146 1.00 98.62 121 ASP A O 1
ATOM 974 N N . SER A 1 122 ? 5.113 -9.248 8.381 1.00 98.50 122 SER A N 1
ATOM 975 C CA . SER A 1 122 ? 5.131 -7.788 8.445 1.00 98.50 122 SER A CA 1
ATOM 976 C C . SER A 1 122 ? 3.740 -7.174 8.228 1.00 98.50 122 SER A C 1
ATOM 978 O O . SER A 1 122 ? 3.380 -6.204 8.899 1.00 98.50 122 SER A O 1
ATOM 980 N N . PHE A 1 123 ? 2.927 -7.739 7.330 1.00 98.56 123 PHE A N 1
ATOM 981 C CA . PHE A 1 123 ? 1.549 -7.292 7.106 1.00 98.56 123 PHE A CA 1
ATOM 982 C C . PHE A 1 123 ? 0.643 -7.577 8.315 1.00 98.56 123 PHE A C 1
ATOM 984 O O . PHE A 1 123 ? -0.151 -6.731 8.729 1.00 98.56 123 PHE A O 1
ATOM 991 N N . ALA A 1 124 ? 0.804 -8.737 8.951 1.00 98.50 124 ALA A N 1
ATOM 992 C CA . ALA A 1 124 ? 0.122 -9.062 10.199 1.00 98.50 124 ALA A CA 1
ATOM 993 C C . ALA A 1 124 ? 0.563 -8.137 11.349 1.00 98.50 124 ALA A C 1
ATOM 995 O O . ALA A 1 124 ? -0.251 -7.765 12.196 1.00 98.50 124 ALA A O 1
ATOM 996 N N . SER A 1 125 ? 1.837 -7.732 11.373 1.00 98.38 125 SER A N 1
ATOM 997 C CA . SER A 1 125 ? 2.380 -6.753 12.321 1.00 98.38 125 SER A CA 1
ATOM 998 C C . SER A 1 125 ? 1.714 -5.381 12.157 1.00 98.38 125 SER A C 1
ATOM 1000 O O . SER A 1 125 ? 1.223 -4.816 13.136 1.00 98.38 125 SER A O 1
ATOM 1002 N N . PHE A 1 126 ? 1.568 -4.909 10.914 1.00 98.50 126 PHE A N 1
ATOM 1003 C CA . PHE A 1 126 ? 0.779 -3.719 10.577 1.00 98.50 126 PHE A CA 1
ATOM 1004 C C . PHE A 1 126 ? -0.660 -3.807 11.113 1.00 98.50 126 PHE A C 1
ATOM 1006 O O . PHE A 1 126 ? -1.134 -2.896 11.801 1.00 98.50 126 PHE A O 1
ATOM 1013 N N . TRP A 1 127 ? -1.349 -4.925 10.861 1.00 98.56 127 TRP A N 1
ATOM 1014 C CA . TRP A 1 127 ? -2.722 -5.113 11.332 1.00 98.56 127 TRP A CA 1
ATOM 1015 C C . TRP A 1 127 ? -2.816 -5.166 12.855 1.00 98.56 127 TRP A C 1
ATOM 1017 O O . TRP A 1 127 ? -3.760 -4.620 13.428 1.00 98.56 127 TRP A O 1
ATOM 1027 N N . ARG A 1 128 ? -1.819 -5.746 13.534 1.00 98.44 128 ARG A N 1
ATOM 1028 C CA . ARG A 1 128 ? -1.726 -5.715 14.999 1.00 98.44 128 ARG A CA 1
ATOM 1029 C C . ARG A 1 128 ? -1.658 -4.281 15.515 1.00 98.44 128 ARG A C 1
ATOM 1031 O O . ARG A 1 128 ? -2.336 -3.975 16.496 1.00 98.44 128 ARG A O 1
ATOM 1038 N N . THR A 1 129 ? -0.887 -3.407 14.868 1.00 98.44 129 THR A N 1
ATOM 1039 C CA . THR A 1 129 ? -0.828 -1.983 15.220 1.00 98.44 129 THR A CA 1
ATOM 1040 C C . THR A 1 129 ? -2.200 -1.328 15.083 1.00 98.44 129 THR A C 1
ATOM 1042 O O . THR A 1 129 ? -2.686 -0.769 16.063 1.00 98.44 129 THR A O 1
ATOM 1045 N N . ILE A 1 130 ? -2.861 -1.460 13.926 1.00 98.50 130 ILE A N 1
ATOM 1046 C CA . ILE A 1 130 ? -4.194 -0.874 13.696 1.00 98.50 130 ILE A CA 1
ATOM 1047 C C . ILE A 1 130 ? -5.224 -1.405 14.699 1.00 98.50 130 ILE A C 1
ATOM 1049 O O . ILE A 1 130 ? -5.894 -0.619 15.371 1.00 98.50 130 ILE A O 1
ATOM 1053 N N . ALA A 1 131 ? -5.324 -2.725 14.860 1.00 98.25 131 ALA A N 1
ATOM 1054 C CA . ALA A 1 131 ? -6.267 -3.334 15.792 1.00 98.25 131 ALA A CA 1
ATOM 1055 C C . ALA A 1 131 ? -6.029 -2.856 17.233 1.00 98.25 131 ALA A C 1
ATOM 1057 O O . ALA A 1 131 ? -6.983 -2.540 17.938 1.00 98.25 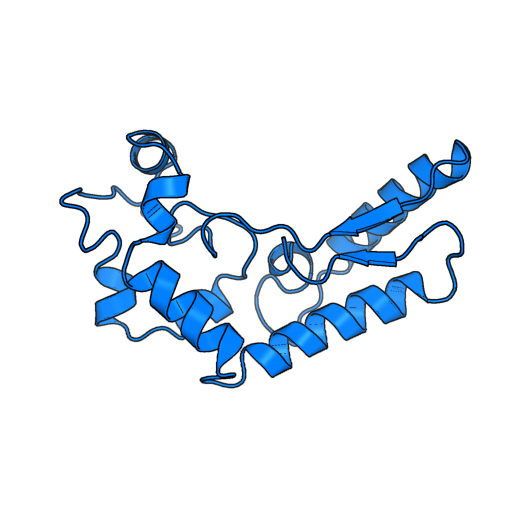131 ALA A O 1
ATOM 1058 N N . SER A 1 132 ? -4.767 -2.714 17.654 1.00 98.12 132 SER A N 1
ATOM 1059 C CA . SER A 1 132 ? -4.432 -2.214 18.994 1.00 98.12 132 SER A CA 1
ATOM 1060 C C . SER A 1 132 ? -4.790 -0.736 19.172 1.00 98.12 132 SER A C 1
ATOM 1062 O O . SER A 1 132 ? -5.289 -0.355 20.228 1.00 98.12 132 SER A O 1
ATOM 1064 N N . THR A 1 133 ? -4.581 0.099 18.147 1.00 97.94 133 THR A N 1
ATOM 1065 C CA . THR A 1 133 ? -4.946 1.525 18.177 1.00 97.94 133 THR A CA 1
ATOM 1066 C C . THR A 1 133 ? -6.450 1.729 18.363 1.00 97.94 133 THR A C 1
ATOM 1068 O O . THR A 1 133 ? -6.858 2.647 19.072 1.00 97.94 133 THR A O 1
ATOM 1071 N N . PHE A 1 134 ? -7.277 0.867 17.767 1.00 98.12 134 PHE A N 1
ATOM 1072 C CA . PHE A 1 134 ? -8.736 1.018 17.754 1.00 98.12 134 PHE A CA 1
ATOM 1073 C C . PHE A 1 134 ? -9.493 0.035 18.664 1.00 98.12 134 PHE A C 1
ATOM 1075 O O . PHE A 1 134 ? -10.720 0.060 18.679 1.00 98.12 134 PHE A O 1
ATOM 1082 N N . ALA A 1 135 ? -8.800 -0.787 19.461 1.00 97.12 135 ALA A N 1
ATOM 1083 C CA . ALA A 1 135 ? -9.392 -1.894 20.226 1.00 97.12 135 ALA A CA 1
ATOM 1084 C C . ALA A 1 135 ? -10.572 -1.497 21.134 1.00 97.12 135 ALA A C 1
ATOM 1086 O O . ALA A 1 135 ? -11.514 -2.265 21.299 1.00 97.12 135 ALA A O 1
ATOM 1087 N N . ASN A 1 136 ? -10.533 -0.295 21.717 1.00 96.19 136 ASN A N 1
ATOM 1088 C CA . ASN A 1 136 ? -11.556 0.191 22.651 1.00 96.19 136 ASN A CA 1
ATOM 1089 C C . ASN A 1 136 ? -12.575 1.137 21.999 1.00 96.19 136 ASN A C 1
ATOM 1091 O O . ASN A 1 136 ? -13.296 1.846 22.702 1.00 96.19 136 ASN A O 1
ATOM 1095 N N . ARG A 1 137 ? -12.616 1.201 20.665 1.00 96.75 137 ARG A N 1
ATOM 1096 C CA . ARG A 1 137 ? -13.415 2.179 19.931 1.00 96.75 137 ARG A CA 1
ATOM 1097 C C . ARG A 1 137 ? -14.602 1.519 19.239 1.00 96.75 137 ARG A C 1
ATOM 1099 O O . ARG A 1 137 ? -14.482 1.027 18.125 1.00 96.75 137 ARG A O 1
ATOM 1106 N N . SER A 1 138 ? -15.765 1.558 19.887 1.00 96.50 138 SER A N 1
ATOM 1107 C CA . SER A 1 138 ? -16.996 0.916 19.395 1.00 96.50 138 SER A CA 1
ATOM 1108 C C . SER A 1 138 ? -17.527 1.485 18.076 1.00 96.50 138 SER A C 1
ATOM 1110 O O . SER A 1 138 ? -18.298 0.809 17.404 1.00 96.50 138 SER A O 1
ATOM 1112 N N . SER A 1 139 ? -17.121 2.701 17.691 1.00 97.69 139 SER A N 1
ATOM 1113 C CA . SER A 1 139 ? -17.442 3.306 16.392 1.00 97.69 139 SER A CA 1
ATOM 1114 C C . SER A 1 139 ? -16.670 2.684 15.221 1.00 97.69 139 SER A C 1
ATOM 1116 O O . SER A 1 139 ? -17.027 2.922 14.069 1.00 97.69 139 SER A O 1
ATOM 1118 N N . VAL A 1 140 ? -15.653 1.853 15.480 1.00 98.38 140 VAL A N 1
ATOM 1119 C CA . VAL A 1 140 ? -15.021 1.010 14.458 1.00 98.38 140 VAL A CA 1
ATOM 1120 C C . VAL A 1 140 ? -15.821 -0.285 14.325 1.00 98.38 140 VAL A C 1
ATOM 1122 O O . VAL A 1 140 ? -15.844 -1.112 15.232 1.00 98.38 140 VAL A O 1
ATOM 1125 N N . LEU A 1 141 ? -16.483 -0.451 13.180 1.00 97.69 141 LEU A N 1
ATOM 1126 C CA . LEU A 1 141 ? -17.311 -1.615 12.856 1.00 97.69 141 LEU A CA 1
ATOM 1127 C C . LEU A 1 141 ? -16.470 -2.870 12.606 1.00 97.69 141 LEU A C 1
ATOM 1129 O O . LEU A 1 141 ? -16.901 -3.978 12.918 1.00 97.69 141 LEU A O 1
ATOM 1133 N N . GLY A 1 142 ? -15.289 -2.700 12.015 1.00 97.56 142 GLY A N 1
ATOM 1134 C CA . GLY A 1 142 ? -14.417 -3.808 11.665 1.00 97.56 142 GLY A CA 1
ATOM 1135 C C . GLY A 1 142 ? -13.213 -3.393 10.831 1.00 97.56 142 GLY A C 1
ATOM 1136 O O . GLY A 1 142 ? -12.928 -2.204 10.652 1.00 97.56 142 GLY A O 1
ATOM 1137 N N . TYR A 1 143 ? -12.534 -4.413 10.314 1.00 98.31 143 TYR A N 1
ATOM 1138 C CA . TYR A 1 143 ? -11.296 -4.308 9.554 1.00 98.31 143 TYR A CA 1
ATOM 1139 C C . TYR A 1 143 ? -11.457 -5.059 8.229 1.00 98.31 143 TYR A C 1
ATOM 1141 O O . TYR A 1 143 ? -11.674 -6.272 8.226 1.00 98.31 143 TYR A O 1
ATOM 1149 N N . GLU A 1 144 ? -11.368 -4.344 7.115 1.00 98.44 144 GLU A N 1
ATOM 1150 C CA . GLU A 1 144 ? -11.298 -4.921 5.775 1.00 98.44 144 GLU A CA 1
ATOM 1151 C C . GLU A 1 144 ? -9.834 -5.246 5.479 1.00 98.44 144 GLU A C 1
ATOM 1153 O O . GLU A 1 144 ? -9.000 -4.357 5.314 1.00 98.44 144 GLU A O 1
ATOM 1158 N N . LEU A 1 145 ? -9.511 -6.543 5.537 1.00 98.00 145 LEU A N 1
ATOM 1159 C CA . LEU A 1 145 ? -8.135 -7.025 5.688 1.00 98.00 145 LEU A CA 1
ATOM 1160 C C . LEU A 1 145 ? -7.223 -6.735 4.500 1.00 98.00 145 LEU A C 1
ATOM 1162 O O . LEU A 1 145 ? -6.010 -6.698 4.701 1.00 98.00 145 LEU A O 1
ATOM 1166 N N . LEU A 1 146 ? -7.786 -6.588 3.305 1.00 97.75 146 LEU A N 1
ATOM 1167 C CA . LEU A 1 146 ? -7.112 -6.196 2.072 1.00 97.75 146 LEU A CA 1
ATOM 1168 C C . LEU A 1 146 ? -8.191 -5.898 1.021 1.00 97.75 146 LEU A C 1
ATOM 1170 O O . LEU A 1 146 ? -9.047 -6.760 0.811 1.00 97.75 146 LEU A O 1
ATOM 1174 N N . ASN A 1 147 ? -8.129 -4.720 0.392 1.00 96.62 147 ASN A N 1
ATOM 1175 C CA . ASN A 1 147 ? -8.911 -4.378 -0.806 1.00 96.62 147 ASN A CA 1
ATOM 1176 C C . ASN A 1 147 ? -8.494 -5.214 -2.026 1.00 96.62 147 ASN A C 1
ATOM 1178 O O . ASN A 1 147 ? -7.262 -5.351 -2.257 1.00 96.62 147 ASN A O 1
#

Radius of gyration: 16.64 Å; chains: 1; bounding box: 40×30×47 Å

pLDDT: mean 97.51, std 1.25, range [91.88, 98.69]

Sequence (147 aa):
SWMGVNPTSETEINQQYLSQLSKAVQMMEDKGIYALLDVHQDVFSRYFCGEGVPDWIAKKLDDDVFKSFPMPIAANITREPDTGYPTLEACLARPFFQYYITQAVMDGFHMLYTNKHGVLDSFASFWRTIASTFANRSSVLGYELLN

Secondary structure (DSSP, 8-state):
-HHHHSSS-SS---HHHHHHHHHHHHHHHTTTPPEEEE---BSS-GGGT-BSS-HHHHTTS-HHHHHHTTTTS-----B-TTT-PBPHHHHHTS-GGGGGGSHHHHHHHHHHHTTGGGHHHHHHHHHHHHHHHHTT-TTEEEEE---

InterPro domains:
  IPR001547 Glycoside hydrolase, family 5 [PF00150] (7-147)
  IPR017853 Glycoside hydrolase superfamily [SSF51445] (2-147)
  IPR052066 Glycosphingolipid Hydrolyzing Enzymes [PTHR31308] (2-147)